Protein AF-A0A9W8T8D0-F1 (afdb_monomer_lite)

pLDDT: mean 87.06, std 12.63, range [49.38, 98.69]

Structure (mmCIF, N/CA/C/O backbone):
data_AF-A0A9W8T8D0-F1
#
_entry.id   AF-A0A9W8T8D0-F1
#
loop_
_atom_site.group_PDB
_atom_site.id
_atom_site.type_symbol
_atom_site.label_atom_id
_atom_site.label_alt_id
_atom_site.label_comp_id
_atom_site.label_asym_id
_atom_site.label_entity_id
_atom_site.label_seq_id
_atom_site.pdbx_PDB_ins_code
_atom_site.Cartn_x
_atom_site.Cartn_y
_atom_site.Cartn_z
_atom_site.occupancy
_atom_site.B_iso_or_equiv
_atom_site.auth_seq_id
_atom_site.auth_comp_id
_atom_site.auth_asym_id
_atom_site.auth_atom_id
_atom_site.pdbx_PDB_model_num
ATOM 1 N N . HIS A 1 1 ? 37.558 -22.829 -62.015 1.00 50.69 1 HIS A N 1
ATOM 2 C CA . HIS A 1 1 ? 37.432 -22.128 -60.721 1.00 50.69 1 HIS A CA 1
ATOM 3 C C . HIS A 1 1 ? 37.308 -23.171 -59.622 1.00 50.69 1 HIS A C 1
ATOM 5 O O . HIS A 1 1 ? 36.478 -24.059 -59.792 1.00 50.69 1 HIS A O 1
ATOM 11 N N . PRO A 1 2 ? 38.153 -23.164 -58.576 1.00 49.38 2 PRO A N 1
ATOM 12 C CA . PRO A 1 2 ? 38.057 -24.166 -57.526 1.00 49.38 2 PRO A CA 1
ATOM 13 C C . PRO A 1 2 ? 36.809 -23.865 -56.689 1.00 49.38 2 PRO A C 1
ATOM 15 O O . PRO A 1 2 ? 36.671 -22.770 -56.149 1.00 49.38 2 PRO A O 1
ATOM 18 N N . TYR A 1 3 ? 35.880 -24.818 -56.627 1.00 55.03 3 TYR A N 1
ATOM 19 C CA . TYR A 1 3 ? 34.779 -24.787 -55.670 1.00 55.03 3 TYR A CA 1
ATOM 20 C C . TYR A 1 3 ? 35.369 -25.033 -54.279 1.00 55.03 3 TYR A C 1
ATOM 22 O O . TYR A 1 3 ? 35.734 -26.155 -53.929 1.00 55.03 3 TYR A O 1
ATOM 30 N N . THR A 1 4 ? 35.530 -23.968 -53.500 1.00 58.03 4 THR A N 1
ATOM 31 C CA . THR A 1 4 ? 36.048 -24.054 -52.135 1.00 58.03 4 THR A CA 1
ATOM 32 C C . THR A 1 4 ? 34.879 -24.330 -51.194 1.00 58.03 4 THR A C 1
ATOM 34 O O . THR A 1 4 ? 34.175 -23.404 -50.795 1.00 58.03 4 THR A O 1
ATOM 37 N N . ALA A 1 5 ? 34.690 -25.595 -50.808 1.00 58.75 5 ALA A N 1
ATOM 38 C CA . ALA A 1 5 ? 33.614 -26.054 -49.916 1.00 58.75 5 ALA A CA 1
ATOM 39 C C . ALA A 1 5 ? 33.513 -25.281 -48.580 1.00 58.75 5 ALA A C 1
ATOM 41 O O . ALA A 1 5 ? 32.457 -25.247 -47.958 1.00 58.75 5 ALA A O 1
ATOM 42 N N . ALA A 1 6 ? 34.591 -24.618 -48.144 1.00 60.03 6 ALA A N 1
ATOM 43 C CA . ALA A 1 6 ? 34.587 -23.775 -46.949 1.00 60.03 6 ALA A CA 1
ATOM 44 C C . ALA A 1 6 ? 33.730 -22.498 -47.095 1.00 60.03 6 ALA A C 1
ATOM 46 O O . ALA A 1 6 ? 33.172 -22.031 -46.103 1.00 60.03 6 ALA A O 1
ATOM 47 N N . SER A 1 7 ? 33.590 -21.948 -48.309 1.00 61.44 7 SER A N 1
ATOM 48 C CA . SER A 1 7 ? 32.803 -20.725 -48.556 1.00 61.44 7 SER A CA 1
ATOM 49 C C . SER A 1 7 ? 31.296 -20.961 -48.404 1.00 61.44 7 SER A C 1
ATOM 51 O O . SER A 1 7 ? 30.651 -20.254 -47.633 1.00 61.44 7 SER A O 1
ATOM 53 N N . ASP A 1 8 ? 30.772 -22.044 -48.988 1.00 64.50 8 ASP A N 1
ATOM 54 C CA . ASP A 1 8 ? 29.363 -22.439 -48.847 1.00 64.50 8 ASP A CA 1
ATOM 55 C C . ASP A 1 8 ? 28.984 -22.715 -47.382 1.00 64.50 8 ASP A C 1
ATOM 57 O O . ASP A 1 8 ? 27.911 -22.329 -46.922 1.00 64.50 8 ASP A O 1
ATOM 61 N N . THR A 1 9 ? 29.875 -23.339 -46.599 1.00 68.88 9 THR A N 1
ATOM 62 C CA . THR A 1 9 ? 29.607 -23.578 -45.168 1.00 68.88 9 THR A CA 1
ATOM 63 C C . THR A 1 9 ? 29.548 -22.288 -44.351 1.00 68.88 9 THR A C 1
ATOM 65 O O . THR A 1 9 ? 28.745 -22.187 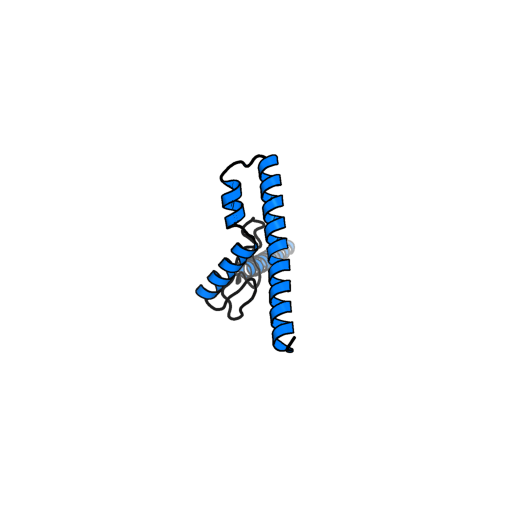-43.422 1.00 68.88 9 THR A O 1
ATOM 68 N N . PHE A 1 10 ? 30.360 -21.287 -44.700 1.00 70.81 10 PHE A N 1
ATOM 69 C CA . PHE A 1 10 ? 30.358 -19.990 -44.032 1.00 70.81 10 PHE A CA 1
ATOM 70 C C . PHE A 1 10 ? 29.083 -19.201 -44.354 1.00 70.81 10 PHE A C 1
ATOM 72 O O . PHE A 1 10 ? 28.471 -18.641 -43.444 1.00 70.81 10 PHE A O 1
ATOM 79 N N . ASP A 1 11 ? 28.620 -19.240 -45.605 1.00 77.12 11 ASP A N 1
ATOM 80 C CA . ASP A 1 11 ? 27.373 -18.595 -46.031 1.00 77.12 11 ASP A CA 1
ATOM 81 C C . ASP A 1 11 ? 26.128 -19.267 -45.427 1.00 77.12 11 ASP A C 1
A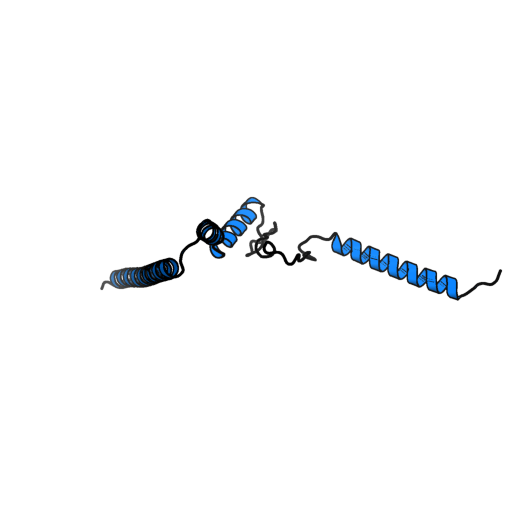TOM 83 O O . ASP A 1 11 ? 25.180 -18.589 -45.010 1.00 77.12 11 ASP A O 1
ATOM 87 N N . LEU A 1 12 ? 26.144 -20.594 -45.266 1.00 79.31 12 LEU A N 1
ATOM 88 C CA . LEU A 1 12 ? 25.094 -21.335 -44.558 1.00 79.31 12 LEU A CA 1
ATOM 89 C C . LEU A 1 12 ? 25.046 -20.993 -43.062 1.00 79.31 12 LEU A C 1
ATOM 91 O O . LEU A 1 12 ? 23.971 -20.780 -42.503 1.00 79.31 12 LEU A O 1
ATOM 95 N N . VAL A 1 13 ? 26.199 -20.899 -42.394 1.00 83.81 13 VAL A N 1
ATOM 96 C CA . VAL A 1 13 ? 26.256 -20.507 -40.976 1.00 83.81 13 VAL A CA 1
ATOM 97 C C . VAL A 1 13 ? 25.853 -19.040 -40.801 1.00 83.81 13 VAL A C 1
ATOM 99 O O . VAL A 1 13 ? 25.086 -18.722 -39.892 1.00 83.81 13 VAL A O 1
ATOM 102 N N . SER A 1 14 ? 26.307 -18.153 -41.687 1.00 86.25 14 SER A N 1
ATOM 103 C CA . SER A 1 14 ? 25.959 -16.729 -41.685 1.00 86.25 14 SER A CA 1
ATOM 104 C C . SER A 1 14 ? 24.457 -16.511 -41.879 1.00 86.25 14 SER A C 1
ATOM 106 O O . SER A 1 14 ? 23.824 -15.809 -41.089 1.00 86.25 14 SER A O 1
ATOM 108 N N . SER A 1 15 ? 23.846 -17.190 -42.854 1.00 86.19 15 SER A N 1
ATOM 109 C CA . SER A 1 15 ? 22.396 -17.138 -43.080 1.00 86.19 15 SER A CA 1
ATOM 110 C C . SER A 1 15 ? 21.597 -17.748 -41.925 1.00 86.19 15 SER A C 1
ATOM 112 O O . SER A 1 15 ? 20.583 -17.181 -41.523 1.00 86.19 15 SER A O 1
ATOM 114 N N . LEU A 1 16 ? 22.064 -18.841 -41.309 1.00 89.25 16 LEU A N 1
ATOM 115 C CA . LEU A 1 16 ? 21.442 -19.408 -40.107 1.00 89.25 16 LEU A CA 1
ATOM 116 C C . LEU A 1 16 ? 21.488 -18.425 -38.927 1.00 89.25 16 LEU A C 1
ATOM 118 O O . LEU A 1 16 ? 20.488 -18.249 -38.228 1.00 89.25 16 LEU A O 1
ATOM 122 N N . ILE A 1 17 ? 22.628 -17.765 -38.708 1.00 90.25 17 ILE A N 1
ATOM 123 C CA . ILE A 1 17 ? 22.786 -16.741 -37.669 1.00 90.25 17 ILE A CA 1
ATOM 124 C C . ILE A 1 17 ? 21.884 -15.543 -37.967 1.00 90.25 17 ILE A C 1
ATOM 126 O O . ILE A 1 17 ? 21.188 -15.086 -37.063 1.00 90.25 17 ILE A O 1
ATOM 130 N N . ALA A 1 18 ? 21.839 -15.071 -39.214 1.00 90.06 18 ALA A N 1
ATOM 131 C CA . ALA A 1 18 ? 20.982 -13.969 -39.636 1.00 90.06 18 ALA A CA 1
ATOM 132 C C . ALA A 1 18 ? 19.496 -14.301 -39.438 1.00 90.06 18 ALA A C 1
ATOM 134 O O . ALA A 1 18 ? 18.770 -13.518 -38.832 1.00 90.06 18 ALA A O 1
ATOM 135 N N . ASN A 1 19 ? 19.057 -15.496 -39.840 1.00 91.38 19 ASN A N 1
ATOM 136 C CA . ASN A 1 19 ? 17.686 -15.970 -39.643 1.00 91.38 19 ASN A CA 1
ATOM 137 C C . ASN A 1 19 ? 17.334 -16.088 -38.156 1.00 91.38 19 ASN A C 1
ATOM 139 O O . ASN A 1 19 ? 16.265 -15.657 -37.725 1.00 91.38 19 ASN A O 1
ATOM 143 N N . LYS A 1 20 ? 18.251 -16.617 -37.338 1.00 89.75 20 LYS A N 1
ATOM 144 C CA . LYS A 1 20 ? 18.065 -16.721 -35.886 1.00 89.75 20 LYS A CA 1
ATOM 145 C C . LYS A 1 20 ? 18.036 -15.345 -35.214 1.00 89.75 20 LYS A C 1
ATOM 147 O O . LYS A 1 20 ? 17.251 -15.140 -34.289 1.00 89.75 20 LYS A O 1
ATOM 152 N N . ALA A 1 21 ? 18.852 -14.402 -35.683 1.00 87.06 21 ALA A N 1
ATOM 153 C CA . ALA A 1 21 ? 18.869 -13.020 -35.216 1.00 87.06 21 ALA A CA 1
ATOM 154 C C . ALA A 1 21 ? 17.590 -12.266 -35.610 1.00 87.06 21 ALA A C 1
ATOM 156 O O . ALA A 1 21 ? 17.031 -11.556 -34.777 1.00 87.06 21 ALA A O 1
ATOM 157 N N . MET A 1 22 ? 17.085 -12.471 -36.829 1.00 84.19 22 MET A N 1
ATOM 158 C CA . MET A 1 22 ? 15.812 -11.916 -37.300 1.00 84.19 22 MET A CA 1
ATOM 159 C C . MET A 1 22 ? 14.632 -12.452 -36.486 1.00 84.19 22 MET A C 1
ATOM 161 O O . MET A 1 22 ? 13.873 -11.664 -35.929 1.00 84.19 22 MET A O 1
ATOM 165 N N . ALA A 1 23 ? 14.538 -13.775 -36.312 1.00 82.88 23 ALA A N 1
ATOM 166 C CA . ALA A 1 23 ? 13.501 -14.406 -35.492 1.00 82.88 23 ALA A CA 1
ATOM 167 C C . ALA A 1 23 ? 13.559 -13.942 -34.024 1.00 82.88 23 ALA A C 1
ATOM 169 O O . ALA A 1 23 ? 12.532 -13.729 -33.373 1.00 82.88 23 ALA A O 1
ATOM 170 N N . TYR A 1 24 ? 14.767 -13.739 -33.486 1.00 80.38 24 TYR A N 1
ATOM 171 C CA . TYR A 1 24 ? 14.941 -13.140 -32.167 1.00 80.38 24 TYR A CA 1
ATOM 172 C C . TYR A 1 24 ? 14.462 -11.679 -32.138 1.00 80.38 24 TYR A C 1
ATOM 174 O O . TYR A 1 24 ? 13.708 -11.318 -31.236 1.00 80.38 24 TYR A O 1
ATOM 182 N N . GLY A 1 25 ? 14.832 -10.851 -33.117 1.00 76.56 25 GLY A N 1
ATOM 183 C CA . GLY A 1 25 ? 14.402 -9.452 -33.219 1.00 76.56 25 GLY A CA 1
ATOM 184 C C . GLY A 1 25 ? 12.882 -9.294 -33.313 1.00 76.56 25 GLY A C 1
ATOM 185 O O . GLY A 1 25 ? 12.300 -8.493 -32.582 1.00 76.56 25 GLY A O 1
ATOM 186 N N . GLU A 1 26 ? 12.228 -10.124 -34.122 1.00 74.94 26 GLU A N 1
ATOM 187 C CA . GLU A 1 26 ? 10.768 -10.170 -34.253 1.00 74.94 26 GLU A CA 1
ATOM 188 C C . GLU A 1 26 ? 10.095 -10.546 -32.923 1.00 74.94 26 GLU A C 1
ATOM 190 O O . GLU A 1 26 ? 9.139 -9.908 -32.482 1.00 74.94 26 GLU A O 1
ATOM 195 N N . SER A 1 27 ? 10.673 -11.504 -32.192 1.00 67.62 27 SER A N 1
ATOM 196 C CA . SER A 1 27 ? 10.183 -11.886 -30.865 1.00 67.62 27 SER A CA 1
ATOM 197 C C . SER A 1 27 ? 10.387 -10.815 -29.781 1.00 67.62 27 SER A C 1
ATOM 199 O O . SER A 1 27 ? 9.680 -10.827 -28.774 1.00 67.62 27 SER A O 1
ATOM 201 N N . VAL A 1 28 ? 11.349 -9.901 -29.957 1.00 66.94 28 VAL A N 1
ATOM 202 C CA . VAL A 1 28 ? 11.602 -8.762 -29.053 1.00 66.94 28 VAL A CA 1
ATOM 203 C C . VAL A 1 28 ? 10.644 -7.603 -29.341 1.00 66.94 28 VAL A C 1
ATOM 205 O O . VAL A 1 28 ? 10.277 -6.881 -28.416 1.00 66.94 28 VAL A O 1
ATOM 208 N N . ALA A 1 29 ? 10.207 -7.448 -30.593 1.00 64.19 29 ALA A N 1
ATOM 209 C CA . ALA A 1 29 ? 9.156 -6.509 -30.989 1.00 64.19 29 ALA A CA 1
ATOM 210 C C . ALA A 1 29 ? 7.738 -6.986 -30.608 1.00 64.19 29 ALA A C 1
ATOM 212 O O . ALA A 1 29 ? 6.770 -6.242 -30.771 1.00 64.19 29 ALA A O 1
ATOM 213 N N . SER A 1 30 ? 7.620 -8.213 -30.090 1.00 68.81 30 SER A N 1
ATOM 214 C CA . SER A 1 30 ? 6.364 -8.799 -29.627 1.00 68.81 30 SER A CA 1
ATOM 215 C C . SER A 1 30 ? 5.746 -8.028 -28.452 1.00 68.81 30 SER A C 1
ATOM 217 O O . SER A 1 30 ? 6.407 -7.266 -27.741 1.00 68.81 30 SER A O 1
ATOM 219 N N . ASN A 1 31 ? 4.447 -8.246 -28.241 1.00 72.62 31 ASN A N 1
ATOM 220 C CA . ASN A 1 31 ? 3.658 -7.649 -27.172 1.00 72.62 31 ASN A CA 1
ATOM 221 C C . ASN A 1 31 ? 4.406 -7.753 -25.821 1.00 72.62 31 ASN A C 1
ATOM 223 O O . ASN A 1 31 ? 4.826 -8.850 -25.438 1.00 72.62 31 ASN A O 1
ATOM 227 N N . PRO A 1 32 ? 4.539 -6.655 -25.044 1.00 70.44 32 PRO A N 1
ATOM 228 C CA . PRO A 1 32 ? 5.225 -6.661 -23.745 1.00 70.44 32 PRO A CA 1
ATOM 229 C C . PRO A 1 32 ? 4.602 -7.611 -22.703 1.00 70.44 32 PRO A C 1
ATOM 231 O O . PRO A 1 32 ? 5.147 -7.751 -21.609 1.00 70.44 32 PRO A O 1
ATOM 234 N N . MET A 1 33 ? 3.463 -8.243 -23.008 1.00 66.69 33 MET A N 1
ATOM 235 C CA . MET A 1 33 ? 2.876 -9.354 -22.251 1.00 66.69 33 MET A CA 1
ATOM 236 C C . MET A 1 33 ? 3.588 -10.687 -22.467 1.00 66.69 33 MET A C 1
ATOM 238 O O . MET A 1 33 ? 3.812 -11.410 -21.499 1.00 66.69 33 MET A O 1
ATOM 242 N N . ASP A 1 34 ? 3.903 -11.015 -23.719 1.00 74.62 34 ASP A N 1
ATOM 243 C CA . ASP A 1 34 ? 4.390 -12.341 -24.107 1.00 74.62 34 ASP A CA 1
ATOM 244 C C . ASP A 1 34 ? 5.878 -12.476 -23.783 1.00 74.62 34 ASP A C 1
ATOM 246 O O . ASP A 1 34 ? 6.352 -13.530 -23.352 1.00 74.62 34 ASP A O 1
ATOM 250 N N . ARG A 1 35 ? 6.611 -11.364 -23.912 1.00 69.25 35 ARG A N 1
ATOM 251 C CA . ARG A 1 35 ? 7.988 -11.208 -23.440 1.00 69.25 35 ARG A CA 1
ATOM 252 C C . ARG A 1 35 ? 8.166 -9.834 -22.793 1.00 69.25 35 ARG A C 1
ATOM 254 O O . ARG A 1 35 ? 8.554 -8.881 -23.468 1.00 69.25 35 ARG A O 1
ATOM 261 N N . PRO A 1 36 ? 7.907 -9.689 -21.481 1.00 67.62 36 PRO A N 1
ATOM 262 C CA . PRO A 1 36 ? 8.123 -8.415 -20.815 1.00 67.62 36 PRO A CA 1
ATOM 263 C C . PRO A 1 36 ? 9.607 -8.046 -20.861 1.00 67.62 36 PRO A C 1
ATOM 265 O O . PRO A 1 36 ? 10.460 -8.785 -20.369 1.00 67.62 36 PRO A O 1
ATOM 268 N N . GLN A 1 37 ? 9.928 -6.869 -21.406 1.00 66.94 37 GLN A N 1
ATOM 269 C CA . GLN A 1 37 ? 11.269 -6.301 -21.289 1.00 66.94 37 GLN A CA 1
ATOM 270 C C . GLN A 1 37 ? 11.480 -5.861 -19.831 1.00 66.94 37 GLN A C 1
ATOM 272 O O . GLN A 1 37 ? 11.199 -4.719 -19.455 1.00 66.94 37 GLN A O 1
ATOM 277 N N . ILE A 1 38 ? 11.943 -6.782 -18.981 1.00 66.94 38 ILE A N 1
ATOM 278 C CA . ILE A 1 38 ? 12.198 -6.518 -17.562 1.00 66.94 38 ILE A CA 1
ATOM 279 C C . ILE A 1 38 ? 13.420 -5.605 -17.460 1.00 66.94 38 ILE A C 1
ATOM 281 O O . ILE A 1 38 ? 14.565 -6.039 -17.375 1.00 66.94 38 ILE A O 1
ATOM 285 N N . ARG A 1 39 ? 13.185 -4.295 -17.448 1.00 69.12 39 ARG A N 1
ATOM 286 C CA . ARG A 1 39 ? 14.201 -3.329 -17.026 1.00 69.12 39 ARG A CA 1
ATOM 287 C C . ARG A 1 39 ? 14.265 -3.416 -15.508 1.00 69.12 39 ARG A C 1
ATOM 289 O O . ARG A 1 39 ? 13.247 -3.187 -14.877 1.00 69.12 39 ARG A O 1
ATOM 296 N N . ALA A 1 40 ? 15.398 -3.731 -14.888 1.00 75.44 40 ALA A N 1
ATOM 297 C CA . ALA A 1 40 ? 15.513 -3.775 -13.424 1.00 75.44 40 ALA A CA 1
ATOM 298 C C . ALA A 1 40 ? 15.580 -2.354 -12.821 1.00 75.44 40 ALA A C 1
ATOM 300 O O . ALA A 1 40 ? 16.602 -1.917 -12.301 1.00 75.44 40 ALA A O 1
ATOM 301 N N . LYS A 1 41 ? 14.490 -1.588 -12.943 1.00 80.56 41 LYS A N 1
ATOM 302 C CA . LYS A 1 41 ? 14.347 -0.230 -12.404 1.00 80.56 41 LYS A CA 1
ATOM 303 C C . LYS A 1 41 ? 13.353 -0.232 -11.245 1.00 80.56 41 LYS A C 1
ATOM 305 O O . LYS A 1 41 ? 12.466 -1.074 -11.159 1.00 80.56 41 LYS A O 1
ATOM 310 N N . ALA A 1 42 ? 13.412 0.791 -10.395 1.00 73.06 42 ALA A N 1
ATOM 311 C CA . ALA A 1 42 ? 12.454 0.968 -9.297 1.00 73.06 42 ALA A CA 1
ATOM 312 C C . ALA A 1 42 ? 10.977 1.087 -9.753 1.00 73.06 42 ALA A C 1
ATOM 314 O O . ALA A 1 42 ? 10.071 1.003 -8.920 1.00 73.06 42 ALA A O 1
ATOM 315 N N . VAL A 1 43 ? 10.736 1.307 -11.052 1.00 70.69 43 VAL A N 1
ATOM 316 C CA . VAL A 1 43 ? 9.413 1.460 -11.689 1.00 70.69 43 VAL A CA 1
ATOM 317 C C . VAL A 1 43 ? 8.772 0.112 -12.040 1.00 70.69 43 VAL A C 1
ATOM 319 O O . VAL A 1 43 ? 7.555 0.025 -12.128 1.00 70.69 43 VAL A O 1
ATOM 322 N N . THR A 1 44 ? 9.560 -0.952 -12.173 1.00 71.19 44 THR A N 1
ATOM 323 C CA . THR A 1 44 ? 9.148 -2.233 -12.778 1.00 71.19 44 THR A CA 1
ATOM 324 C C . THR A 1 44 ? 8.048 -2.958 -12.008 1.00 71.19 44 THR A C 1
ATOM 326 O O . THR A 1 44 ? 7.245 -3.668 -12.599 1.00 71.19 44 THR A O 1
ATOM 329 N N . GLY A 1 45 ? 7.946 -2.727 -10.696 1.00 75.31 45 GLY A N 1
ATOM 330 C CA . GLY A 1 45 ? 6.853 -3.244 -9.866 1.00 75.31 45 GLY A CA 1
ATOM 331 C C . GLY A 1 45 ? 5.568 -2.406 -9.884 1.00 75.31 45 GLY A C 1
ATOM 332 O O . GLY A 1 45 ? 4.642 -2.740 -9.155 1.00 75.31 45 GLY A O 1
ATOM 333 N N . ARG A 1 46 ? 5.510 -1.305 -10.650 1.00 84.25 46 ARG A N 1
ATOM 334 C CA . ARG A 1 46 ? 4.388 -0.341 -10.695 1.00 84.25 46 ARG A CA 1
ATOM 335 C C . ARG A 1 46 ? 3.855 -0.128 -12.111 1.00 84.25 46 ARG A C 1
ATOM 337 O O . ARG A 1 46 ? 3.458 0.977 -12.471 1.00 84.25 46 ARG A O 1
ATOM 344 N N . THR A 1 47 ? 3.861 -1.185 -12.910 1.00 87.38 47 THR A N 1
ATOM 345 C CA . THR A 1 47 ? 3.297 -1.196 -14.260 1.00 87.38 47 THR A CA 1
ATOM 346 C C . THR A 1 47 ? 2.006 -2.008 -14.255 1.00 87.38 47 THR A C 1
ATOM 348 O O . THR A 1 47 ? 1.940 -3.081 -13.658 1.00 87.38 47 THR A O 1
ATOM 351 N N . VAL A 1 48 ? 0.967 -1.476 -14.899 1.00 89.81 48 VAL A N 1
ATOM 352 C CA . VAL A 1 48 ? -0.326 -2.145 -15.071 1.00 89.81 48 VAL A CA 1
ATOM 353 C C . VAL A 1 48 ? -0.659 -2.142 -16.550 1.00 89.81 48 VAL A C 1
ATOM 355 O O . VAL A 1 48 ? -0.559 -1.112 -17.212 1.00 89.81 48 VAL A O 1
ATOM 358 N N . PHE A 1 49 ? -1.055 -3.299 -17.052 1.00 89.50 49 PHE A N 1
ATOM 359 C CA . PHE A 1 49 ? -1.296 -3.530 -18.462 1.00 89.50 49 PHE A CA 1
ATOM 360 C C . PHE A 1 49 ? -2.785 -3.479 -18.800 1.00 89.50 49 PHE A C 1
ATOM 362 O O . PHE A 1 49 ? -3.636 -3.820 -17.977 1.00 89.50 49 PHE A O 1
ATOM 369 N N . VAL A 1 50 ? -3.119 -3.056 -20.016 1.00 91.19 50 VAL A N 1
ATOM 370 C CA . VAL A 1 50 ? -4.514 -3.020 -20.466 1.00 91.19 50 VAL A CA 1
ATOM 371 C C . VAL A 1 50 ? -4.857 -4.370 -21.105 1.00 91.19 50 VAL A C 1
ATOM 373 O O . VAL A 1 50 ? -4.302 -4.715 -22.142 1.00 91.19 50 VAL A O 1
ATOM 376 N N . LYS A 1 51 ? -5.711 -5.162 -20.445 1.00 87.56 51 LYS A N 1
ATOM 377 C CA . LYS A 1 51 ? -6.141 -6.509 -20.862 1.00 87.56 51 LYS A CA 1
ATOM 378 C C . LYS A 1 51 ? -7.529 -6.814 -20.315 1.00 87.56 51 LYS A C 1
ATOM 380 O O . LYS A 1 51 ? -7.808 -6.479 -19.171 1.00 87.56 51 LYS A O 1
ATOM 385 N N . GLU A 1 52 ? -8.335 -7.538 -21.085 1.00 87.19 52 GLU A N 1
ATOM 386 C CA . GLU A 1 52 ? -9.723 -7.925 -20.786 1.00 87.19 52 GLU A CA 1
ATOM 387 C C . GLU A 1 52 ? -9.975 -8.391 -19.336 1.00 87.19 52 GLU A C 1
ATOM 389 O O . GLU A 1 52 ? -10.945 -7.986 -18.698 1.00 87.19 52 GLU A O 1
ATOM 394 N N . ARG A 1 53 ? -9.065 -9.184 -18.756 1.00 88.12 53 ARG A N 1
ATOM 395 C CA . ARG A 1 53 ? -9.193 -9.655 -17.371 1.00 88.12 53 ARG A CA 1
ATOM 396 C C . ARG A 1 53 ? -8.561 -8.690 -16.366 1.00 88.12 53 ARG A C 1
ATOM 398 O O . ARG A 1 53 ? -7.379 -8.348 -16.458 1.00 88.12 53 ARG A O 1
ATOM 405 N N . ILE A 1 54 ? -9.322 -8.352 -15.325 1.00 89.75 54 ILE A N 1
ATOM 406 C CA . ILE A 1 54 ? -8.823 -7.620 -14.154 1.00 89.75 54 ILE A CA 1
ATOM 407 C C . ILE A 1 54 ? -7.917 -8.537 -13.325 1.00 89.75 54 ILE A C 1
ATOM 409 O O . ILE A 1 54 ? -8.346 -9.581 -12.836 1.00 89.75 54 ILE A O 1
ATOM 413 N N . THR A 1 55 ? -6.666 -8.126 -13.131 1.00 88.50 55 THR A N 1
ATOM 414 C CA . THR A 1 55 ? -5.716 -8.776 -12.216 1.00 88.50 55 THR A CA 1
ATOM 415 C C . THR A 1 55 ? -4.985 -7.719 -11.380 1.00 88.50 55 THR A C 1
ATOM 417 O O . THR A 1 55 ? -5.263 -6.525 -11.490 1.00 88.50 55 THR A O 1
ATOM 420 N N . ARG A 1 56 ? -4.026 -8.119 -10.531 1.00 85.50 56 ARG A N 1
ATOM 421 C CA . ARG A 1 56 ? -3.197 -7.155 -9.779 1.00 85.50 56 ARG A CA 1
ATOM 422 C C . ARG A 1 56 ? -2.362 -6.258 -10.703 1.00 85.50 56 ARG A C 1
ATOM 424 O O . ARG A 1 56 ? -2.017 -5.150 -10.308 1.00 85.50 56 ARG A O 1
ATOM 431 N N . THR A 1 57 ? -2.053 -6.728 -11.908 1.00 86.62 57 THR A N 1
ATOM 432 C CA . THR A 1 57 ? -1.196 -6.052 -12.889 1.00 86.62 57 THR A CA 1
ATOM 433 C C . THR A 1 57 ? -1.899 -5.826 -14.228 1.00 86.62 57 THR A C 1
ATOM 435 O O . THR A 1 57 ? -1.241 -5.442 -15.190 1.00 86.62 57 THR A O 1
ATOM 438 N N . SER A 1 58 ? -3.225 -6.001 -14.315 1.00 89.75 58 SER A N 1
ATOM 439 C CA . SER A 1 58 ? -3.978 -5.708 -15.541 1.00 89.75 58 SER A CA 1
ATOM 440 C C . SER A 1 58 ? -5.406 -5.206 -15.318 1.00 89.75 58 SER A C 1
ATOM 442 O O . SER A 1 58 ? -6.025 -5.494 -14.292 1.00 89.75 58 SER A O 1
ATOM 444 N N . GLY A 1 59 ? -5.953 -4.489 -16.303 1.00 91.38 59 GLY A N 1
ATOM 445 C CA . GLY A 1 59 ? -7.366 -4.102 -16.347 1.00 91.38 59 GLY A CA 1
ATOM 446 C C . GLY A 1 59 ? -7.905 -3.901 -17.775 1.00 91.38 59 GLY A C 1
ATOM 447 O O . GLY A 1 59 ? -7.138 -3.493 -18.640 1.00 91.38 59 GLY A O 1
ATOM 448 N N . PRO A 1 60 ? -9.205 -4.154 -18.031 1.00 92.62 60 PRO A N 1
ATOM 449 C CA . PRO A 1 60 ? -9.813 -4.208 -19.372 1.00 92.62 60 PRO A CA 1
ATOM 450 C C . PRO A 1 60 ? -9.756 -2.900 -20.137 1.00 92.62 60 PRO A C 1
ATOM 452 O O . PRO A 1 60 ? -9.562 -2.897 -21.346 1.00 92.62 60 PRO A O 1
ATOM 455 N N . THR A 1 61 ? -9.914 -1.785 -19.433 1.00 94.62 61 THR A N 1
ATOM 456 C CA . THR A 1 61 ? -9.882 -0.452 -20.027 1.00 94.62 61 THR A CA 1
ATOM 457 C C . THR A 1 61 ? -8.765 0.374 -19.400 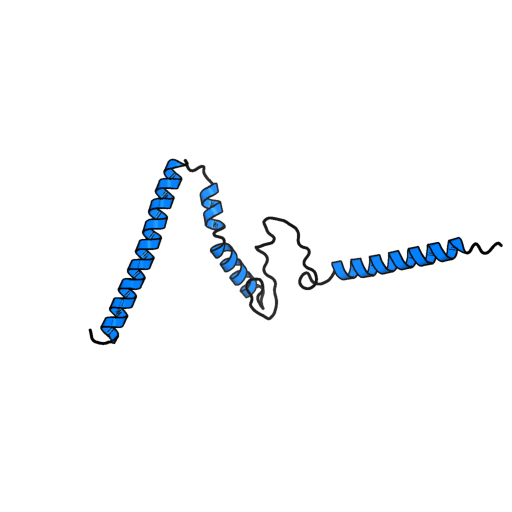1.00 94.62 61 THR A C 1
ATOM 459 O O . THR A 1 61 ? -8.406 0.132 -18.239 1.00 94.62 61 THR A O 1
ATOM 462 N N . PRO A 1 62 ? -8.246 1.399 -20.100 1.00 94.44 62 PRO A N 1
ATOM 463 C CA . PRO A 1 62 ? -7.243 2.306 -19.544 1.00 94.44 62 PRO A CA 1
ATOM 464 C C . PRO A 1 62 ? -7.676 2.922 -18.206 1.00 94.44 62 PRO A C 1
ATOM 466 O O . PRO A 1 62 ? -6.891 2.991 -17.264 1.00 94.44 62 PRO A O 1
ATOM 469 N N . MET A 1 63 ? -8.956 3.285 -18.067 1.00 95.62 63 MET A N 1
ATOM 470 C CA . MET A 1 63 ? -9.503 3.805 -16.811 1.00 95.62 63 MET A CA 1
ATOM 471 C C . MET A 1 63 ? -9.410 2.782 -15.668 1.00 95.62 63 MET A C 1
ATOM 473 O O . MET A 1 63 ? -9.020 3.131 -14.552 1.00 95.62 63 MET A O 1
ATOM 477 N N . VAL A 1 64 ? -9.757 1.515 -15.920 1.00 94.69 64 VAL A N 1
ATOM 478 C CA . VAL A 1 64 ? -9.660 0.460 -14.900 1.00 94.69 64 VAL A CA 1
ATOM 479 C C . VAL A 1 64 ? -8.198 0.172 -14.565 1.00 94.69 64 VAL A C 1
ATOM 481 O O . VAL A 1 64 ? -7.861 0.076 -13.386 1.00 94.69 64 VAL A O 1
ATOM 484 N N . ALA A 1 65 ? -7.314 0.127 -15.564 1.00 94.06 65 ALA A N 1
ATOM 485 C CA . ALA A 1 65 ? -5.876 -0.022 -15.356 1.00 94.06 65 ALA A CA 1
ATOM 486 C C . ALA A 1 65 ? -5.300 1.102 -14.471 1.00 94.06 65 ALA A C 1
ATOM 488 O O . ALA A 1 65 ? -4.554 0.822 -13.532 1.00 94.06 65 ALA A O 1
ATOM 489 N N . LEU A 1 66 ? -5.719 2.358 -14.668 1.00 95.38 66 LEU A N 1
ATOM 490 C CA . LEU A 1 66 ? -5.323 3.481 -13.807 1.00 95.38 66 LEU A CA 1
ATOM 491 C C . LEU A 1 66 ? -5.845 3.349 -12.368 1.00 95.38 66 LEU A C 1
ATOM 493 O O . LEU A 1 66 ? -5.140 3.706 -11.419 1.00 95.38 66 LEU A O 1
ATOM 497 N N . ARG A 1 67 ? -7.053 2.806 -12.164 1.00 95.19 67 ARG A N 1
ATOM 498 C CA . ARG A 1 67 ? -7.579 2.517 -10.815 1.00 95.19 67 ARG A CA 1
ATOM 499 C C . ARG A 1 67 ? -6.787 1.406 -10.127 1.00 95.19 67 ARG A C 1
ATOM 501 O O . ARG A 1 67 ? -6.460 1.537 -8.946 1.00 95.19 67 ARG A O 1
ATOM 508 N N . VAL A 1 68 ? -6.440 0.349 -10.861 1.00 94.38 68 VAL A N 1
ATOM 509 C CA . VAL A 1 68 ? -5.580 -0.742 -10.373 1.00 94.38 68 VAL A CA 1
ATOM 510 C C . VAL A 1 68 ? -4.200 -0.197 -9.996 1.00 94.38 68 VAL A C 1
ATOM 512 O O . VAL A 1 68 ? -3.727 -0.448 -8.887 1.00 94.38 68 VAL A O 1
ATOM 515 N N . LEU A 1 69 ? -3.604 0.641 -10.848 1.00 93.19 69 LEU A N 1
ATOM 516 C CA . LEU A 1 69 ? -2.333 1.312 -10.569 1.00 93.19 69 LEU A CA 1
ATOM 517 C C . LEU A 1 69 ? -2.424 2.201 -9.319 1.00 93.19 69 LEU A C 1
ATOM 519 O O . LEU A 1 69 ? -1.561 2.146 -8.445 1.00 93.19 69 LEU A O 1
ATOM 523 N N . SER A 1 70 ? -3.501 2.976 -9.181 1.00 93.88 70 SER A N 1
ATOM 524 C CA . SER A 1 70 ? -3.726 3.843 -8.017 1.00 93.88 70 SER A CA 1
ATOM 525 C C . SER A 1 70 ? -3.831 3.046 -6.714 1.00 93.88 70 SER A C 1
ATOM 527 O O . SER A 1 70 ? -3.264 3.439 -5.690 1.00 93.88 70 SER A O 1
ATOM 529 N N . ARG A 1 71 ? -4.522 1.898 -6.744 1.00 93.62 71 ARG A N 1
ATOM 530 C CA . ARG A 1 71 ? -4.587 0.968 -5.611 1.00 93.62 71 ARG A CA 1
ATOM 531 C C . ARG A 1 71 ? -3.200 0.425 -5.266 1.00 93.62 71 ARG A C 1
ATOM 533 O O . ARG A 1 71 ? -2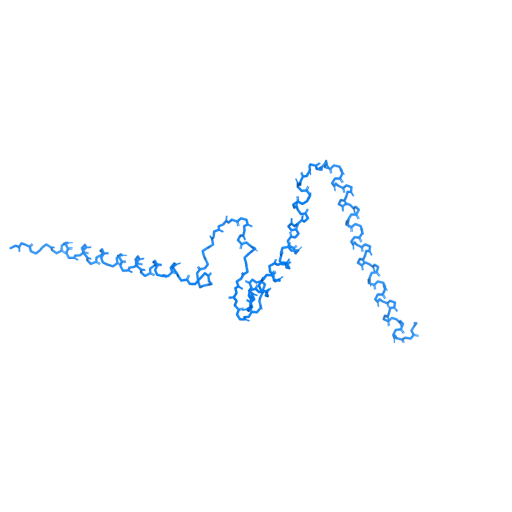.814 0.479 -4.101 1.00 93.62 71 ARG A O 1
ATOM 540 N N . MET A 1 72 ? -2.445 -0.029 -6.265 1.00 92.06 72 MET A N 1
ATOM 541 C CA . MET A 1 72 ? -1.091 -0.561 -6.090 1.00 92.06 72 MET A CA 1
ATOM 542 C C . MET A 1 72 ? -0.154 0.469 -5.435 1.00 92.06 72 MET A C 1
ATOM 544 O O . MET A 1 72 ? 0.492 0.177 -4.432 1.00 92.06 72 MET A O 1
ATOM 548 N N . ILE A 1 73 ? -0.154 1.716 -5.918 1.00 91.88 73 ILE A N 1
ATOM 549 C CA . ILE A 1 73 ? 0.646 2.819 -5.353 1.00 91.88 73 ILE A CA 1
ATOM 550 C C . ILE A 1 73 ? 0.265 3.113 -3.889 1.00 91.88 73 ILE A C 1
ATOM 552 O O . ILE A 1 73 ? 1.124 3.472 -3.070 1.00 91.88 73 ILE A O 1
ATOM 556 N N . ARG A 1 74 ? -1.022 2.971 -3.540 1.00 93.00 74 ARG A N 1
ATOM 557 C CA . ARG A 1 74 ? -1.532 3.174 -2.176 1.00 93.00 74 ARG A CA 1
ATOM 558 C C . ARG A 1 74 ? -1.092 2.064 -1.221 1.00 93.00 74 ARG A C 1
ATOM 560 O O . ARG A 1 74 ? -0.705 2.389 -0.095 1.00 93.00 74 ARG A O 1
ATOM 567 N N . GLU A 1 75 ? -1.141 0.807 -1.662 1.00 92.44 75 GLU A N 1
ATOM 568 C CA . GLU A 1 75 ? -0.646 -0.366 -0.920 1.00 92.44 75 GLU A CA 1
ATOM 569 C C . GLU A 1 75 ? 0.866 -0.251 -0.657 1.00 9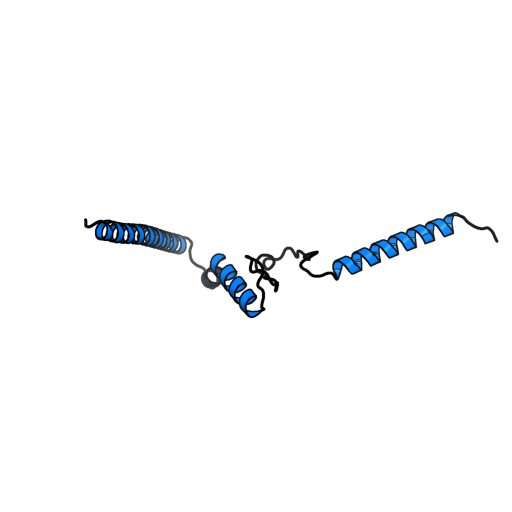2.44 75 GLU A C 1
ATOM 571 O O . GLU A 1 75 ? 1.315 -0.431 0.471 1.00 92.44 75 GLU A O 1
ATOM 576 N N . ASP A 1 76 ? 1.636 0.195 -1.653 1.00 90.69 76 ASP A N 1
ATOM 577 C CA . ASP A 1 76 ? 3.082 0.446 -1.543 1.00 90.69 76 ASP A CA 1
ATOM 578 C C . ASP A 1 76 ? 3.454 1.648 -0.652 1.00 90.69 76 ASP A C 1
ATOM 580 O O . ASP A 1 76 ? 4.638 1.878 -0.347 1.00 90.69 76 ASP A O 1
ATOM 584 N N . HIS A 1 77 ? 2.460 2.452 -0.263 1.00 93.12 77 HIS A N 1
ATOM 585 C CA . HIS A 1 77 ? 2.609 3.680 0.514 1.00 93.12 77 HIS A CA 1
ATOM 586 C C . HIS A 1 77 ? 3.578 4.706 -0.110 1.00 93.12 77 HIS A C 1
ATOM 588 O O . HIS A 1 77 ? 4.241 5.452 0.616 1.00 93.12 77 HIS A O 1
ATOM 594 N N . VAL A 1 78 ? 3.659 4.779 -1.446 1.00 91.94 78 VAL A N 1
ATOM 595 C CA . VAL A 1 78 ? 4.623 5.642 -2.166 1.00 91.94 78 VAL A CA 1
ATOM 596 C C . VAL A 1 78 ? 4.463 7.112 -1.781 1.00 91.94 78 VAL A C 1
ATOM 598 O O . VAL A 1 78 ? 5.442 7.768 -1.433 1.00 91.94 78 VAL A O 1
ATOM 601 N N . LYS A 1 79 ? 3.223 7.616 -1.747 1.00 92.38 79 LYS A N 1
ATOM 602 C CA . LYS A 1 79 ? 2.927 9.007 -1.365 1.00 92.38 79 LYS A CA 1
ATOM 603 C C . LYS A 1 79 ? 3.400 9.330 0.059 1.00 92.38 79 LYS A C 1
ATOM 605 O O . LYS A 1 79 ? 3.987 10.380 0.297 1.00 92.38 79 LYS A O 1
ATOM 610 N N . ASN A 1 80 ? 3.207 8.404 1.000 1.00 93.19 80 ASN A N 1
ATOM 611 C CA . ASN A 1 80 ? 3.658 8.582 2.383 1.00 93.19 80 ASN A CA 1
ATOM 612 C C . ASN A 1 80 ? 5.188 8.603 2.471 1.00 93.19 80 ASN A C 1
ATOM 614 O O . ASN A 1 80 ? 5.741 9.429 3.195 1.00 93.19 80 ASN A O 1
ATOM 618 N N . LYS A 1 81 ? 5.866 7.721 1.720 1.00 93.00 81 LYS A N 1
ATOM 619 C CA . LYS A 1 81 ? 7.334 7.691 1.634 1.00 93.00 81 LYS A CA 1
ATOM 620 C C . LYS A 1 81 ? 7.863 9.011 1.083 1.00 93.00 81 LYS A C 1
ATOM 622 O O . LYS A 1 81 ? 8.685 9.628 1.753 1.00 93.00 81 LYS A O 1
ATOM 627 N N . TYR A 1 82 ? 7.305 9.481 -0.033 1.00 94.75 82 TYR A N 1
ATOM 628 C CA . TYR A 1 82 ? 7.642 10.767 -0.644 1.00 94.75 82 TYR A CA 1
ATOM 629 C C . TYR A 1 82 ? 7.547 11.924 0.361 1.00 94.75 82 TYR A C 1
ATOM 631 O O . TYR A 1 82 ? 8.529 12.622 0.600 1.00 94.75 82 TYR A O 1
ATOM 639 N N . HIS A 1 83 ? 6.407 12.079 1.043 1.00 95.19 83 HIS A N 1
ATOM 640 C CA . HIS A 1 83 ? 6.248 13.148 2.035 1.00 95.19 83 HIS A CA 1
ATOM 641 C C . HIS A 1 83 ? 7.196 13.001 3.233 1.00 95.19 83 HIS A C 1
ATOM 643 O O . HIS A 1 83 ? 7.712 14.001 3.721 1.00 95.19 83 HIS A O 1
ATOM 649 N N . SER A 1 84 ? 7.460 11.773 3.691 1.00 93.88 84 SER A N 1
ATOM 650 C CA . SER A 1 84 ? 8.389 11.528 4.804 1.00 93.88 84 SER A CA 1
ATOM 651 C C . SER A 1 84 ? 9.861 11.751 4.452 1.00 93.88 84 SER A C 1
ATOM 653 O O . SER A 1 84 ? 10.670 11.937 5.352 1.00 93.88 84 SER A O 1
ATOM 655 N N . GLN A 1 85 ? 10.208 11.696 3.164 1.00 94.88 85 GLN A N 1
ATOM 656 C CA . GLN A 1 85 ? 11.561 11.924 2.655 1.00 94.88 85 GLN A CA 1
ATOM 657 C C . GLN A 1 85 ? 11.809 13.392 2.298 1.00 94.88 85 GLN A C 1
ATOM 659 O O . GLN A 1 85 ? 12.964 13.793 2.216 1.00 94.88 85 GLN A O 1
ATOM 664 N N . LYS A 1 86 ? 10.747 14.197 2.128 1.00 96.69 86 LYS A N 1
ATOM 665 C CA . LYS A 1 86 ? 10.846 15.624 1.785 1.00 96.69 86 LYS A CA 1
ATOM 666 C C . LYS A 1 86 ? 11.698 16.417 2.783 1.00 96.69 86 LYS A C 1
ATOM 668 O O . LYS A 1 86 ? 12.393 17.341 2.382 1.00 96.69 86 LYS A O 1
ATOM 673 N N . PHE A 1 87 ? 11.651 16.054 4.065 1.00 96.75 87 PHE A N 1
ATOM 674 C CA . PHE A 1 87 ? 12.429 16.698 5.121 1.00 96.75 87 PHE A CA 1
ATOM 675 C C . PHE A 1 87 ? 13.100 15.657 6.012 1.00 96.75 87 PHE A C 1
ATOM 677 O O . PHE A 1 87 ? 12.536 14.595 6.283 1.00 96.75 87 PHE A O 1
ATOM 684 N N . HIS A 1 88 ? 14.293 15.982 6.511 1.00 97.19 88 HIS A N 1
ATOM 685 C CA . HIS A 1 88 ? 14.985 15.130 7.467 1.00 97.19 88 HIS A CA 1
ATOM 686 C C . HIS A 1 88 ? 14.222 15.066 8.800 1.00 97.19 88 HIS A C 1
ATOM 688 O O . HIS A 1 88 ? 14.029 16.073 9.480 1.00 97.19 88 HIS A O 1
ATOM 694 N N . GLU A 1 89 ? 13.858 13.856 9.219 1.00 96.88 89 GLU A N 1
ATOM 695 C CA . GLU A 1 89 ? 13.315 13.585 10.548 1.00 96.88 89 GLU A CA 1
ATOM 696 C C . GLU A 1 89 ? 14.391 12.946 11.435 1.00 96.88 89 GLU A C 1
ATOM 698 O O . GLU A 1 89 ? 14.894 11.855 11.142 1.00 96.88 89 GLU A O 1
ATOM 703 N N . ARG A 1 90 ? 14.698 13.582 12.573 1.00 98.00 90 ARG A N 1
ATOM 704 C CA . ARG A 1 90 ? 15.650 13.040 13.554 1.00 98.00 90 ARG A CA 1
ATOM 705 C C . ARG A 1 90 ? 15.204 11.655 14.036 1.00 98.00 90 ARG A C 1
ATOM 707 O O . ARG A 1 90 ? 14.026 11.427 14.325 1.00 98.00 90 ARG A O 1
ATOM 714 N N . LYS A 1 91 ? 16.163 10.745 14.247 1.00 97.81 91 LYS A N 1
ATOM 715 C CA . LYS A 1 91 ? 15.910 9.349 14.670 1.00 97.81 91 LYS A CA 1
ATOM 716 C C . LYS A 1 91 ? 14.998 9.244 15.903 1.00 97.81 91 LYS A C 1
ATOM 718 O O . LYS A 1 91 ? 14.125 8.377 15.944 1.00 97.81 91 LYS A O 1
ATOM 723 N N . GLY A 1 92 ? 15.170 10.125 16.892 1.00 98.38 92 GLY A N 1
ATOM 724 C CA . GLY A 1 92 ? 14.340 10.159 18.103 1.00 98.38 92 GLY A CA 1
ATOM 725 C C . GLY A 1 92 ? 12.877 10.526 17.831 1.00 98.38 92 GLY A C 1
ATOM 726 O O . GLY A 1 92 ? 11.973 9.840 18.311 1.00 98.38 92 GLY A O 1
ATOM 727 N N . LEU A 1 93 ? 12.637 11.550 17.007 1.00 97.62 93 LEU A N 1
ATOM 728 C CA . LEU A 1 93 ? 11.286 11.962 16.606 1.00 97.62 93 LEU A CA 1
ATOM 729 C C . LEU A 1 93 ? 10.600 10.862 15.791 1.00 97.62 93 LEU A C 1
ATOM 731 O O . LEU A 1 93 ? 9.480 10.469 16.123 1.00 97.62 93 LEU A O 1
ATOM 735 N N . LYS A 1 94 ? 11.328 10.247 14.849 1.00 97.19 94 LYS A N 1
ATOM 736 C CA . LYS A 1 94 ? 10.844 9.098 14.072 1.00 97.19 94 LYS A CA 1
ATOM 737 C C . LYS A 1 94 ? 10.412 7.936 14.965 1.00 97.19 94 LYS A C 1
ATOM 739 O O . LYS A 1 94 ? 9.339 7.369 14.761 1.00 97.19 94 LYS A O 1
ATOM 744 N N . LYS A 1 95 ? 11.206 7.587 15.986 1.00 98.19 95 LYS A N 1
ATOM 745 C CA . LYS A 1 95 ? 10.853 6.537 16.963 1.00 98.19 95 LYS A CA 1
ATOM 746 C C . LYS A 1 95 ? 9.563 6.875 17.718 1.00 98.19 95 LYS A C 1
ATOM 748 O O . LYS A 1 95 ? 8.677 6.023 17.801 1.00 98.19 95 LYS A O 1
ATOM 753 N N . LYS A 1 96 ? 9.432 8.107 18.229 1.00 98.50 96 LYS A N 1
ATOM 754 C CA . LYS A 1 96 ? 8.230 8.571 18.948 1.00 98.50 96 LYS A CA 1
ATOM 755 C C . LYS A 1 96 ? 6.988 8.527 18.048 1.00 98.50 96 LYS A C 1
ATOM 757 O O . LYS A 1 96 ? 5.972 7.944 18.431 1.00 98.50 96 LYS A O 1
ATOM 762 N N . ARG A 1 97 ? 7.096 9.041 16.819 1.00 97.25 97 ARG A N 1
ATOM 763 C CA . ARG A 1 97 ? 6.023 9.014 15.816 1.00 97.25 97 ARG A CA 1
ATOM 764 C C . ARG A 1 97 ? 5.588 7.588 15.478 1.00 97.25 97 ARG A C 1
ATOM 766 O O . ARG A 1 97 ? 4.394 7.296 15.515 1.00 97.25 97 ARG A O 1
ATOM 773 N N . LEU A 1 98 ? 6.536 6.690 15.191 1.00 97.06 98 LEU A N 1
ATOM 774 C CA . LEU A 1 98 ? 6.239 5.289 14.871 1.00 97.06 98 LEU A CA 1
ATOM 775 C C . LEU A 1 98 ? 5.588 4.551 16.049 1.00 97.06 98 LEU A C 1
ATOM 777 O O . LEU A 1 98 ? 4.657 3.778 15.828 1.00 97.06 98 LEU A O 1
ATOM 781 N N . ARG A 1 99 ? 6.022 4.803 17.294 1.00 98.25 99 ARG A N 1
ATOM 782 C CA . ARG A 1 99 ? 5.385 4.240 18.500 1.00 98.25 99 ARG A CA 1
ATOM 783 C C . ARG A 1 99 ? 3.920 4.670 18.601 1.00 98.25 99 ARG A C 1
ATOM 785 O O . ARG A 1 99 ? 3.050 3.809 18.707 1.00 98.25 99 ARG A O 1
ATOM 792 N N . SER A 1 100 ? 3.648 5.972 18.493 1.00 98.38 100 SER A N 1
ATOM 793 C CA . SER A 1 100 ? 2.281 6.516 18.517 1.00 98.38 100 SER A CA 1
ATOM 794 C C . SER A 1 100 ? 1.419 5.966 17.374 1.00 98.38 100 SER A C 1
ATOM 796 O O . SER A 1 100 ? 0.275 5.566 17.585 1.00 98.38 100 SER A O 1
ATOM 798 N N . GLN A 1 101 ? 1.963 5.887 16.155 1.00 97.44 101 GLN A N 1
ATOM 799 C CA . GLN A 1 101 ? 1.242 5.367 14.992 1.00 97.44 101 GLN A CA 1
ATOM 800 C C . GLN A 1 101 ? 0.860 3.890 15.159 1.00 97.44 101 GLN A C 1
ATOM 802 O O . GLN A 1 101 ? -0.285 3.523 14.901 1.00 97.44 101 GLN A O 1
ATOM 807 N N . ARG A 1 102 ? 1.794 3.047 15.622 1.00 98.38 102 ARG A N 1
ATOM 808 C CA . ARG A 1 102 ? 1.539 1.620 15.881 1.00 98.38 102 ARG A CA 1
ATOM 809 C C . ARG A 1 102 ? 0.502 1.425 16.982 1.00 98.38 102 ARG A C 1
ATOM 811 O O . ARG A 1 102 ? -0.376 0.582 16.828 1.00 98.38 102 ARG A O 1
ATOM 818 N N . TRP A 1 103 ? 0.577 2.212 18.057 1.00 98.56 103 TRP A N 1
ATOM 819 C CA . TRP A 1 103 ? -0.411 2.156 19.134 1.00 98.56 103 TRP A CA 1
ATOM 820 C C . TRP A 1 103 ? -1.813 2.509 18.627 1.00 98.56 103 TRP A C 1
ATOM 822 O O . TRP A 1 103 ? -2.728 1.712 18.801 1.00 98.56 103 TRP A O 1
ATOM 832 N N . ARG A 1 104 ? -1.970 3.618 17.888 1.00 98.50 104 ARG A N 1
ATOM 833 C CA . ARG A 1 104 ? -3.263 4.001 17.289 1.00 98.50 104 ARG A CA 1
ATOM 834 C C . ARG A 1 104 ? -3.814 2.928 16.348 1.00 98.50 104 ARG A C 1
ATOM 836 O O . ARG A 1 104 ? -5.016 2.683 16.343 1.00 98.50 104 ARG A O 1
ATOM 843 N N . ALA A 1 105 ? -2.951 2.277 15.565 1.00 97.81 105 ALA A N 1
ATOM 844 C CA . ALA A 1 105 ? -3.360 1.192 14.674 1.00 97.81 105 ALA A CA 1
ATOM 845 C C . ALA A 1 105 ? -3.885 -0.029 15.450 1.00 97.81 105 ALA A C 1
ATOM 847 O O . ALA A 1 105 ? -4.951 -0.545 15.118 1.00 97.81 105 ALA A O 1
ATOM 848 N N . ARG A 1 106 ? -3.175 -0.448 16.507 1.00 98.25 106 ARG A N 1
ATOM 849 C CA . ARG A 1 106 ? -3.590 -1.557 17.383 1.00 98.25 106 ARG A CA 1
ATOM 850 C C . ARG A 1 106 ? -4.874 -1.233 18.139 1.00 98.25 106 ARG A C 1
ATOM 852 O O . ARG A 1 106 ? -5.793 -2.042 18.127 1.00 98.25 106 ARG A O 1
ATOM 859 N N . PHE A 1 107 ? -4.962 -0.033 18.712 1.00 98.62 107 PHE A N 1
ATOM 860 C CA . PHE A 1 107 ? -6.161 0.443 19.398 1.00 98.62 107 PHE A CA 1
ATOM 861 C C . PHE A 1 107 ? -7.371 0.427 18.463 1.00 98.62 107 PHE A C 1
ATOM 863 O O . PHE A 1 107 ? -8.389 -0.170 18.787 1.00 98.62 107 PHE A O 1
ATOM 870 N N . LYS A 1 108 ? -7.244 0.998 17.257 1.00 98.44 108 LYS A N 1
ATOM 871 C CA . LYS A 1 108 ? -8.319 0.995 16.254 1.00 98.44 108 LYS A CA 1
ATOM 872 C C . LYS A 1 108 ? -8.760 -0.421 15.881 1.00 98.44 108 LYS A C 1
ATOM 874 O O . LYS A 1 108 ? -9.947 -0.638 15.660 1.00 98.44 108 LYS A O 1
ATOM 879 N N . HIS A 1 109 ? -7.819 -1.356 15.760 1.00 98.31 109 HIS A N 1
ATOM 880 C CA . HIS A 1 109 ? -8.134 -2.748 15.449 1.00 98.31 109 HIS A CA 1
ATOM 881 C C . HIS A 1 109 ? -8.927 -3.410 16.583 1.00 98.31 109 HIS A C 1
ATOM 883 O O . HIS A 1 109 ? -10.017 -3.915 16.328 1.00 98.31 109 HIS A O 1
ATOM 889 N N . GLY A 1 110 ? -8.437 -3.319 17.825 1.00 98.44 110 GLY A N 1
ATOM 890 C CA . GLY A 1 110 ? -9.134 -3.848 19.001 1.00 98.44 110 GLY A CA 1
ATOM 891 C C . GLY A 1 110 ? -10.513 -3.219 19.191 1.00 98.44 110 GLY A C 1
ATOM 892 O O . GLY A 1 110 ? -11.500 -3.931 19.315 1.00 98.44 110 GLY A O 1
ATOM 893 N N . PHE A 1 111 ? -10.609 -1.893 19.082 1.00 98.69 111 PHE A N 1
ATOM 894 C CA . PHE A 1 111 ? -11.873 -1.167 19.204 1.00 98.69 111 PHE A CA 1
ATOM 895 C C . PHE A 1 111 ? -12.921 -1.637 18.185 1.00 98.69 111 PHE A C 1
ATOM 897 O O . PHE A 1 111 ? -14.066 -1.898 18.544 1.00 98.69 111 PHE A O 1
ATOM 904 N N . LYS A 1 112 ? -12.533 -1.807 16.913 1.00 98.56 112 LYS A N 1
ATOM 905 C CA . LYS A 1 112 ? -13.436 -2.343 15.882 1.00 98.56 112 LYS A CA 1
ATOM 906 C C . LYS A 1 112 ? -13.901 -3.765 16.193 1.00 98.56 112 LYS A C 1
ATOM 908 O O . LYS A 1 112 ? -15.064 -4.073 15.941 1.00 98.56 112 LYS A O 1
ATOM 913 N N . ALA A 1 113 ? -13.017 -4.614 16.713 1.00 98.50 113 ALA A N 1
ATOM 914 C CA . ALA A 1 113 ? -13.367 -5.975 17.106 1.00 98.50 113 ALA A CA 1
ATOM 915 C C . ALA A 1 113 ? -14.373 -5.974 18.267 1.00 98.50 113 ALA A C 1
ATOM 917 O O . ALA A 1 113 ? -15.387 -6.659 18.186 1.00 98.50 113 ALA A O 1
ATOM 918 N N . THR A 1 114 ? -14.160 -5.133 19.284 1.00 98.62 114 THR A N 1
ATOM 919 C CA . THR A 1 114 ? -15.099 -4.964 20.402 1.00 98.62 114 THR A CA 1
ATOM 920 C C . THR A 1 114 ? -16.466 -4.486 19.923 1.00 98.62 114 THR A C 1
ATOM 922 O O . THR A 1 114 ? -17.470 -5.098 20.263 1.00 98.62 114 THR A O 1
ATOM 925 N N . VAL A 1 115 ? -16.524 -3.449 19.081 1.00 98.62 115 VAL A N 1
ATOM 926 C CA . VAL A 1 115 ? -17.797 -2.959 18.521 1.00 98.62 115 VAL A CA 1
ATOM 927 C C . VAL A 1 115 ? -18.498 -4.049 17.709 1.00 98.62 115 VAL A C 1
ATOM 929 O O . VAL A 1 115 ? -19.702 -4.237 17.849 1.00 98.62 115 VAL A O 1
ATOM 932 N N . SER A 1 116 ? -17.753 -4.806 16.900 1.00 98.50 116 SER A N 1
ATOM 933 C CA . SER A 1 116 ? -18.319 -5.921 16.129 1.00 98.50 116 SER A CA 1
ATOM 934 C C . SER A 1 116 ? -18.896 -7.002 17.048 1.00 98.50 116 SER A C 1
ATOM 936 O O . SER A 1 116 ? -19.990 -7.493 16.790 1.00 98.50 116 SER A O 1
ATOM 938 N N . ARG A 1 117 ? -18.212 -7.310 18.158 1.00 98.38 117 ARG A N 1
ATOM 939 C CA . ARG A 1 117 ? -18.689 -8.263 19.167 1.00 98.38 117 ARG A CA 1
ATOM 940 C C . ARG A 1 117 ? -19.941 -7.769 19.891 1.00 98.38 117 ARG A C 1
ATOM 942 O O . ARG A 1 117 ? -20.859 -8.549 20.101 1.00 98.38 117 ARG A O 1
ATOM 949 N N . VAL A 1 118 ? -20.006 -6.484 20.236 1.00 98.56 118 VAL A N 1
ATOM 950 C CA . VAL A 1 118 ? -21.203 -5.878 20.845 1.00 98.56 118 VAL A CA 1
ATOM 951 C C . VAL A 1 118 ? -22.399 -5.976 19.898 1.00 98.56 118 VAL A C 1
ATOM 953 O O . VAL A 1 118 ? -23.488 -6.347 20.322 1.00 98.56 118 VAL A O 1
ATOM 956 N N . ILE A 1 119 ? -22.202 -5.697 18.605 1.00 98.44 119 ILE A N 1
ATOM 957 C CA . ILE A 1 119 ? -23.260 -5.832 17.592 1.00 98.44 119 ILE A CA 1
ATOM 958 C C . ILE A 1 119 ? -23.714 -7.293 17.459 1.00 98.44 119 ILE A C 1
ATOM 960 O O . ILE A 1 119 ? -24.907 -7.553 17.315 1.00 98.44 119 ILE A O 1
ATOM 964 N N . GLU A 1 120 ? -22.781 -8.243 17.518 1.00 98.50 120 GLU A N 1
ATOM 965 C CA . GLU A 1 120 ? -23.083 -9.675 17.476 1.00 98.50 120 GLU A CA 1
ATOM 966 C C . GLU A 1 120 ? -23.927 -10.123 18.680 1.00 98.50 120 GLU A C 1
ATOM 968 O O . GLU A 1 120 ? -24.948 -10.779 18.491 1.00 98.50 120 GLU A O 1
ATOM 973 N N . LEU A 1 121 ? -23.546 -9.722 19.897 1.00 98.56 121 LEU A N 1
ATOM 974 C CA . LEU A 1 121 ? -24.284 -10.022 21.129 1.00 98.56 121 LEU A CA 1
ATOM 975 C C . LEU A 1 121 ? -25.687 -9.409 21.107 1.00 98.56 121 LEU A C 1
ATOM 977 O O . LEU A 1 121 ? -26.666 -10.122 21.313 1.00 98.56 121 LEU A O 1
ATOM 981 N N . LYS A 1 122 ? -25.790 -8.139 20.697 1.00 98.31 122 LYS A N 1
ATOM 982 C CA . LYS A 1 122 ? -27.075 -7.462 20.489 1.00 98.31 122 LYS A CA 1
ATOM 983 C C . LYS A 1 122 ? -27.974 -8.232 19.517 1.00 98.31 122 LYS A C 1
ATOM 985 O O . LYS A 1 122 ? -29.179 -8.313 19.723 1.00 98.31 122 LYS A O 1
ATOM 990 N N . LYS A 1 123 ? -27.411 -8.792 18.437 1.00 97.94 123 LYS A N 1
ATOM 991 C CA . LYS A 1 123 ? -28.167 -9.588 17.453 1.00 97.94 123 LYS A CA 1
ATOM 992 C C . LYS A 1 123 ? -28.681 -10.907 18.042 1.00 97.94 123 LYS A C 1
ATOM 994 O O . LYS A 1 123 ? -29.722 -11.387 17.610 1.00 97.94 123 LYS A O 1
ATOM 999 N N . GLN A 1 124 ? -27.954 -11.485 18.993 1.00 97.81 124 GLN A N 1
ATOM 1000 C CA . GLN A 1 124 ? -28.353 -12.697 19.714 1.00 97.81 124 GLN A CA 1
ATOM 1001 C C . GLN A 1 124 ? -29.383 -12.417 20.824 1.00 97.81 124 GLN A C 1
ATOM 1003 O O . GLN A 1 124 ? -29.967 -13.363 21.340 1.00 97.81 124 GLN A O 1
ATOM 1008 N N . GLY A 1 125 ? -29.627 -11.146 21.163 1.00 97.06 125 GLY A N 1
ATOM 1009 C CA . GLY A 1 125 ? -30.557 -10.747 22.222 1.00 97.06 125 GLY A CA 1
ATOM 1010 C C . GLY A 1 125 ? -29.927 -10.649 23.613 1.00 97.06 125 GLY A C 1
ATOM 1011 O O . GLY A 1 125 ? -30.670 -10.546 24.586 1.00 97.06 125 GLY A O 1
ATOM 1012 N N . TRP A 1 126 ? -28.590 -10.680 23.698 1.00 92.19 126 TRP A N 1
ATOM 1013 C CA . TRP A 1 126 ? -27.844 -10.321 24.909 1.00 92.19 126 TRP A CA 1
ATOM 1014 C C . TRP A 1 126 ? -27.756 -8.803 25.084 1.00 92.19 126 TRP A C 1
ATOM 1016 O O . TRP A 1 126 ? -27.643 -8.087 24.057 1.00 92.19 126 TRP A O 1
#

Secondary structure (DSSP, 8-state):
----HHHHHHHHHHHHHHHHHHHHHHHHSS-TTTS-----STTGGG--EE-SS-BTTEESSHHHHHHHHHHHHHHTTHHHHHHHHSSPPPHHHHHHHHHHHHHHHHHHHHHHHHHHHHHHHHHHT-

Sequence (126 aa):
HPYTAASDTFDLVSSLIANKAMAYGESVASNPMDRPQIRAKAVTGRTVFVKERITRTSGPTPMVALRVLSRMIREDHVKNKYHSQKFHERKGLKKKRLRSQRWRARFKHGFKATVSRVIELKKQGW

Foldseek 3Di:
DDPDPVVVVVVVVVVVVVVVVVVVVVVVVDDCVVPPPDDVDPCNQQAADQDPDDDLRYHPDPVVSVVSSVVSCVVVVVVVVVVCVVDDDDPVNVVVVVVVVVVVVVVVVVVVVVVVVVVVVVVVVD

Organism: NCBI:txid1435070

Radius of gyration: 29.22 Å; chains: 1; bounding box: 69×43×86 Å

InterPro domains:
  IPR001911 Small ri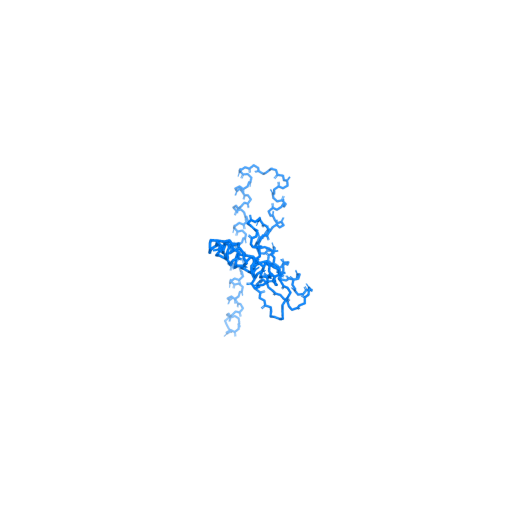bosomal subunit protein bS21 [PF01165] (64-107)
  IPR052837 Mitochondrial ribosomal protein bS21 [PTHR41237] (29-126)